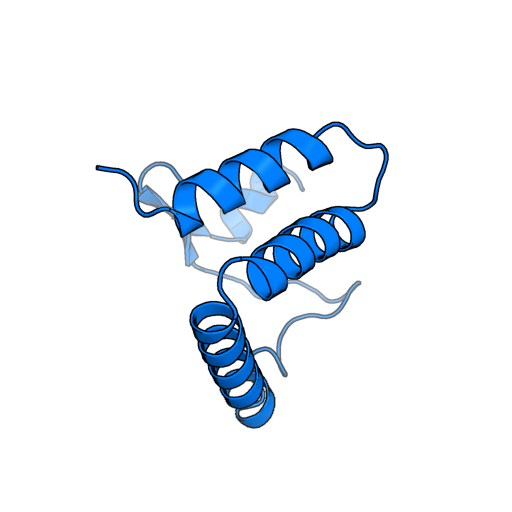Protein AF-A0A258S5K2-F1 (afdb_monomer_lite)

Foldseek 3Di:
DDDPLVVQLVVLLVVLVPDPDDPVVSVVSSLVSSCVVPVVVNVVVVVVVVVCVVVCPCVVPADVVGDHDWDWDADPVRDTDIPVNVCVVPD

Secondary structure (DSSP, 8-state):
---HHHHHHHHHHHHHHTSS--HHHHHHHHHHHHHHH-HHHHHHHHHHHHHHHHTTTTTTSPPTTSPPPP-EEE-TTS-EEEHHHHHTT--

Structure (mmCIF, N/CA/C/O backbone):
data_AF-A0A258S5K2-F1
#
_entry.id   AF-A0A258S5K2-F1
#
loop_
_atom_site.group_PDB
_atom_site.id
_atom_site.type_symbol
_atom_site.label_atom_id
_atom_site.label_alt_id
_atom_site.label_comp_id
_atom_site.label_asym_id
_atom_site.label_entity_id
_atom_site.label_seq_id
_atom_site.pdbx_PDB_ins_code
_atom_site.Cartn_x
_atom_site.Cartn_y
_atom_site.Cartn_z
_atom_site.occupancy
_atom_site.B_iso_or_equiv
_atom_site.auth_seq_id
_atom_site.auth_comp_id
_atom_site.auth_asym_id
_atom_site.auth_atom_id
_atom_site.pdbx_PDB_model_num
ATOM 1 N N . MET A 1 1 ? 23.540 11.802 -3.192 1.00 47.53 1 MET A N 1
ATOM 2 C CA . MET A 1 1 ? 23.099 11.392 -4.542 1.00 47.53 1 MET A CA 1
ATOM 3 C C . MET A 1 1 ? 21.805 10.621 -4.381 1.00 47.53 1 MET A C 1
ATOM 5 O O . MET A 1 1 ? 21.815 9.602 -3.702 1.00 47.53 1 MET A O 1
ATOM 9 N N . THR A 1 2 ? 20.695 11.141 -4.896 1.00 63.78 2 THR A N 1
ATOM 10 C CA . THR A 1 2 ? 19.385 10.483 -4.798 1.00 63.78 2 THR A CA 1
ATOM 11 C C . THR A 1 2 ? 19.369 9.273 -5.730 1.00 63.78 2 THR A C 1
ATOM 13 O O . THR A 1 2 ? 19.807 9.378 -6.875 1.00 63.78 2 THR A O 1
ATOM 16 N N . HIS A 1 3 ? 18.926 8.111 -5.243 1.00 80.31 3 HIS A N 1
ATOM 17 C CA . HIS A 1 3 ? 18.863 6.897 -6.058 1.00 80.31 3 HIS A CA 1
ATOM 18 C C . HIS A 1 3 ? 17.947 7.144 -7.279 1.00 80.31 3 HIS A C 1
ATOM 20 O O . HIS A 1 3 ? 16.854 7.678 -7.087 1.00 80.31 3 HIS A O 1
ATOM 26 N N . PRO A 1 4 ? 18.32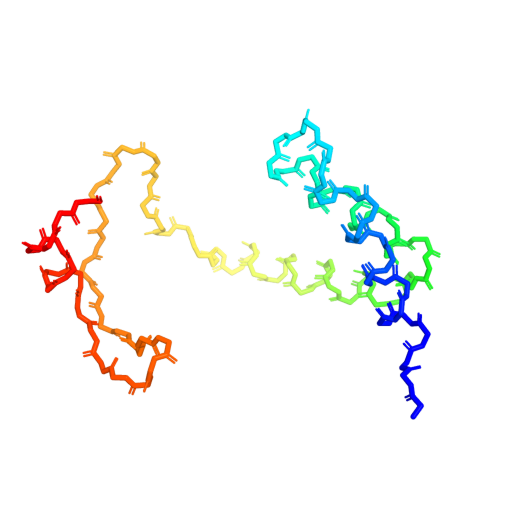3 6.755 -8.515 1.00 81.56 4 PRO A N 1
ATOM 27 C CA . PRO A 1 4 ? 17.561 7.076 -9.732 1.00 81.56 4 PRO A CA 1
ATOM 28 C C . PRO A 1 4 ? 16.077 6.681 -9.681 1.00 81.56 4 PRO A C 1
ATOM 30 O O . PRO A 1 4 ? 15.219 7.386 -10.204 1.00 81.56 4 PRO A O 1
ATOM 33 N N . LEU A 1 5 ? 15.767 5.579 -8.992 1.00 84.62 5 LEU A N 1
ATOM 34 C CA . LEU A 1 5 ? 14.390 5.136 -8.760 1.00 84.62 5 LEU A CA 1
ATOM 35 C C . LEU A 1 5 ? 13.574 6.106 -7.891 1.00 84.62 5 LEU A C 1
ATOM 37 O O . LEU A 1 5 ? 12.385 6.274 -8.126 1.00 84.62 5 LEU A O 1
ATOM 41 N N . VAL A 1 6 ? 14.201 6.735 -6.894 1.00 86.38 6 VAL A N 1
ATOM 42 C CA . VAL A 1 6 ? 13.532 7.667 -5.972 1.00 86.38 6 VAL A CA 1
ATOM 43 C C . VAL A 1 6 ? 13.139 8.942 -6.712 1.00 86.38 6 VAL A C 1
ATOM 45 O O . VAL A 1 6 ? 11.997 9.368 -6.604 1.00 86.38 6 VAL A O 1
ATOM 48 N N . ALA A 1 7 ? 14.042 9.485 -7.535 1.00 86.25 7 ALA A N 1
ATOM 49 C CA . ALA A 1 7 ? 13.733 10.636 -8.384 1.00 86.25 7 ALA A CA 1
ATOM 50 C C . ALA A 1 7 ? 12.585 10.324 -9.362 1.00 86.25 7 ALA A C 1
ATOM 52 O O . ALA A 1 7 ? 11.621 11.071 -9.461 1.00 86.25 7 ALA A O 1
ATOM 53 N N . ALA A 1 8 ? 12.635 9.158 -10.009 1.00 84.69 8 ALA A N 1
ATOM 54 C CA . ALA A 1 8 ? 11.582 8.705 -10.911 1.00 84.69 8 ALA A CA 1
ATOM 55 C C . ALA A 1 8 ? 10.203 8.540 -10.245 1.00 84.69 8 ALA A C 1
ATOM 57 O O . ALA A 1 8 ? 9.176 8.757 -10.890 1.00 84.69 8 ALA A O 1
ATOM 58 N N . LEU A 1 9 ? 10.179 8.102 -8.985 1.00 88.31 9 LEU A N 1
ATOM 59 C CA . LEU A 1 9 ? 8.953 7.931 -8.212 1.00 88.31 9 LEU A CA 1
ATOM 60 C C . LEU A 1 9 ? 8.364 9.289 -7.823 1.00 88.31 9 LEU A C 1
ATOM 62 O O . LEU A 1 9 ? 7.153 9.480 -7.910 1.00 88.31 9 LEU A O 1
ATOM 66 N N . GLU A 1 10 ? 9.225 10.234 -7.453 1.00 90.56 10 GLU A N 1
ATOM 67 C CA . GLU A 1 10 ? 8.827 11.605 -7.158 1.00 90.56 10 GLU A CA 1
ATOM 68 C C . GLU A 1 10 ? 8.243 12.300 -8.393 1.00 90.56 10 GLU A C 1
ATOM 70 O O . GLU A 1 10 ? 7.149 12.852 -8.306 1.00 90.56 10 GLU A O 1
ATOM 75 N N . ASP A 1 11 ? 8.875 12.167 -9.561 1.00 89.94 11 ASP A N 1
ATOM 76 C CA . ASP A 1 11 ? 8.350 12.709 -10.821 1.00 89.94 11 ASP A CA 1
ATOM 77 C C . ASP A 1 11 ? 6.960 12.142 -11.158 1.00 89.94 11 ASP A C 1
ATOM 79 O O . ASP A 1 11 ? 6.018 12.896 -11.422 1.00 89.94 11 ASP A O 1
ATOM 83 N N . ALA A 1 12 ? 6.800 10.813 -11.093 1.00 91.12 12 ALA A N 1
ATOM 84 C CA . ALA A 1 12 ? 5.524 10.149 -11.367 1.00 91.12 12 ALA A CA 1
ATOM 85 C C . ALA A 1 12 ? 4.425 10.576 -10.379 1.00 91.12 12 ALA A C 1
ATOM 87 O O . ALA A 1 12 ? 3.262 10.743 -10.758 1.00 91.12 12 ALA A O 1
ATOM 88 N N . PHE A 1 13 ? 4.790 10.779 -9.110 1.00 93.12 13 PHE A N 1
ATOM 89 C CA . PHE A 1 13 ? 3.879 11.295 -8.098 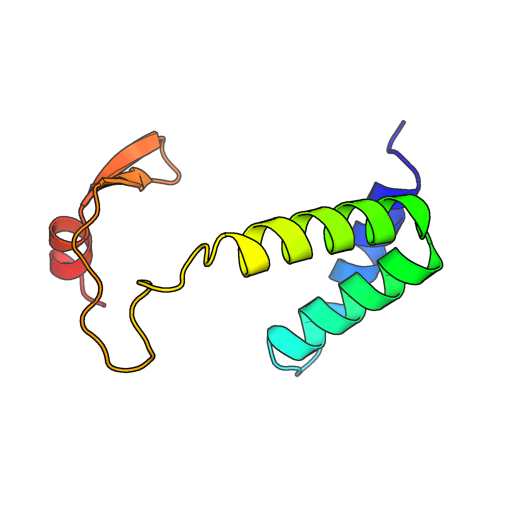1.00 93.12 13 PHE A CA 1
ATOM 90 C C . PHE A 1 13 ? 3.456 12.737 -8.397 1.00 93.12 13 PHE A C 1
ATOM 92 O O . PHE A 1 13 ? 2.257 13.023 -8.399 1.00 93.12 13 PHE A O 1
ATOM 99 N N . GLN A 1 14 ? 4.404 13.639 -8.679 1.00 93.81 14 GLN A N 1
ATOM 100 C CA . GLN A 1 14 ? 4.089 15.042 -8.976 1.00 93.81 14 GLN A CA 1
ATOM 101 C C . GLN A 1 14 ? 3.187 15.168 -10.206 1.00 93.81 14 GLN A C 1
ATOM 103 O O . GLN A 1 14 ? 2.255 15.973 -10.209 1.00 93.81 14 GLN A O 1
ATOM 108 N N . GLU A 1 15 ? 3.407 14.329 -11.219 1.00 92.69 15 GLU A N 1
ATOM 109 C CA . GLU A 1 15 ? 2.603 14.316 -12.437 1.00 92.69 15 GLU A CA 1
ATOM 110 C C . GLU A 1 15 ? 1.135 13.939 -12.179 1.00 92.69 15 GLU A C 1
ATOM 112 O O . GLU A 1 15 ? 0.214 14.524 -12.759 1.00 92.69 15 GLU A O 1
ATOM 117 N N . VAL A 1 16 ? 0.895 12.954 -11.310 1.00 95.06 16 VAL A N 1
ATOM 118 C CA . VAL A 1 16 ? -0.450 12.414 -11.087 1.00 95.06 16 VAL A CA 1
ATOM 119 C C . VAL A 1 16 ? -1.200 13.110 -9.946 1.00 95.06 16 VAL A C 1
ATOM 121 O O . VAL A 1 16 ? -2.427 13.020 -9.872 1.00 95.06 16 VAL A O 1
ATOM 124 N N . ARG A 1 17 ? -0.486 13.824 -9.064 1.00 91.56 17 ARG A N 1
ATOM 125 C CA . ARG A 1 17 ? -1.016 14.409 -7.821 1.00 91.56 17 ARG A CA 1
ATOM 126 C C . ARG A 1 17 ? -2.281 15.239 -8.032 1.00 91.56 17 ARG A C 1
ATOM 128 O O . ARG A 1 17 ? -3.236 15.068 -7.275 1.00 91.56 17 ARG A O 1
ATOM 135 N N . ASN A 1 18 ? -2.275 16.104 -9.047 1.00 91.06 18 ASN A N 1
ATOM 136 C CA . ASN A 1 18 ? -3.346 17.068 -9.327 1.00 91.06 18 ASN A CA 1
ATOM 137 C C . ASN A 1 18 ? -4.335 16.589 -10.404 1.00 91.06 18 ASN A C 1
ATOM 139 O O . ASN A 1 18 ? -5.187 17.360 -10.843 1.00 91.06 18 ASN A O 1
ATOM 143 N N . ARG A 1 19 ? -4.225 15.335 -10.864 1.00 92.38 19 ARG A N 1
ATOM 144 C CA . ARG A 1 19 ? -5.180 14.770 -11.823 1.00 92.38 19 ARG A CA 1
ATOM 145 C C . ARG A 1 19 ? -6.492 14.445 -11.116 1.00 92.38 19 ARG A C 1
ATOM 147 O O . ARG A 1 19 ? -6.484 13.939 -9.994 1.00 92.38 19 ARG A O 1
ATOM 154 N N . ASN A 1 20 ? -7.610 14.692 -11.796 1.00 93.88 20 ASN A N 1
ATOM 155 C CA . ASN A 1 20 ? -8.946 14.345 -11.311 1.00 93.88 20 ASN A CA 1
ATOM 156 C C . ASN A 1 20 ? -9.201 12.834 -11.456 1.00 93.88 20 ASN A C 1
ATOM 158 O O . ASN A 1 20 ? -9.957 12.398 -12.319 1.00 93.88 20 ASN A O 1
ATOM 162 N N . LEU A 1 21 ? -8.486 12.049 -10.654 1.00 93.62 21 LEU A N 1
ATOM 163 C CA . LEU A 1 21 ? -8.503 10.592 -10.622 1.00 93.62 21 LEU A CA 1
ATOM 164 C C . LEU A 1 21 ? -8.747 10.123 -9.187 1.00 93.62 21 LEU A C 1
ATOM 166 O O . LEU A 1 21 ? -8.343 10.778 -8.217 1.00 93.62 21 LEU A O 1
ATOM 170 N N . THR A 1 22 ? -9.343 8.946 -9.041 1.00 94.94 22 THR A N 1
ATOM 171 C CA . THR A 1 22 ? -9.441 8.278 -7.741 1.00 94.94 22 THR A CA 1
ATOM 172 C C . THR A 1 22 ? -8.045 8.008 -7.168 1.00 94.94 22 THR A C 1
ATOM 174 O O . THR A 1 22 ? -7.039 7.974 -7.882 1.00 94.94 22 THR A O 1
ATOM 177 N N . LEU A 1 23 ? -7.939 7.815 -5.849 1.00 90.12 23 LEU A N 1
ATOM 178 C CA . LEU A 1 23 ? -6.655 7.458 -5.234 1.00 90.12 23 LEU A CA 1
ATOM 179 C C . LEU A 1 23 ? -6.074 6.171 -5.843 1.00 90.12 23 LEU A C 1
ATOM 181 O O . LEU A 1 23 ? -4.883 6.129 -6.134 1.00 90.12 23 LEU A O 1
ATOM 185 N N . GLY A 1 24 ? -6.916 5.163 -6.094 1.00 92.31 24 GLY A N 1
ATOM 186 C CA . GLY A 1 24 ? -6.494 3.897 -6.697 1.00 92.31 24 GLY A CA 1
ATOM 187 C C . GLY A 1 24 ? -5.873 4.076 -8.083 1.00 92.31 24 GLY A C 1
ATOM 188 O O . GLY A 1 24 ? -4.797 3.546 -8.347 1.00 92.31 24 GLY A O 1
ATOM 189 N N . GLU A 1 25 ? -6.489 4.884 -8.947 1.00 95.88 25 GLU A N 1
ATOM 190 C CA . GLU A 1 25 ? -5.949 5.189 -10.279 1.00 95.88 25 GLU A CA 1
ATOM 191 C C . GLU A 1 25 ? -4.618 5.946 -10.204 1.00 95.88 25 GLU A C 1
ATOM 193 O O . GLU A 1 25 ? -3.687 5.641 -10.953 1.00 95.88 25 GLU A O 1
ATOM 198 N N . ARG A 1 26 ? -4.490 6.895 -9.266 1.00 95.25 26 ARG A N 1
ATOM 199 C CA . ARG A 1 26 ? -3.236 7.632 -9.051 1.00 95.25 26 ARG A CA 1
ATOM 200 C C . ARG A 1 26 ? -2.111 6.718 -8.569 1.00 95.25 26 ARG A C 1
ATOM 202 O O . ARG A 1 26 ? -0.998 6.794 -9.083 1.00 95.25 26 ARG A O 1
ATOM 209 N N . LEU A 1 27 ? -2.398 5.829 -7.619 1.00 93.81 27 LEU A N 1
ATOM 210 C CA . LEU A 1 27 ? -1.431 4.846 -7.126 1.00 93.81 27 LEU A CA 1
ATOM 211 C C . LEU A 1 27 ? -1.029 3.854 -8.220 1.00 93.81 27 LEU A C 1
ATOM 213 O O . LEU A 1 27 ? 0.155 3.549 -8.361 1.00 93.81 27 LEU A O 1
ATOM 217 N N . LYS A 1 28 ? -1.992 3.398 -9.032 1.00 94.19 28 LYS A N 1
ATOM 218 C CA . LYS A 1 28 ? -1.721 2.530 -10.181 1.00 94.19 28 LYS A CA 1
ATOM 219 C C . LYS A 1 28 ? -0.767 3.195 -11.172 1.00 94.19 28 LYS A C 1
ATOM 221 O O . LYS A 1 28 ? 0.191 2.552 -11.587 1.00 94.19 28 LYS A O 1
ATOM 226 N N . TYR A 1 29 ? -0.983 4.472 -11.493 1.00 94.81 29 TYR A N 1
ATOM 227 C CA . TYR A 1 29 ? -0.093 5.232 -12.373 1.00 94.81 29 TYR A CA 1
ATOM 228 C C . TYR A 1 29 ? 1.359 5.216 -11.874 1.00 94.81 29 TYR A C 1
ATOM 230 O O . TYR A 1 29 ? 2.266 4.830 -12.608 1.00 94.81 29 TYR A O 1
ATOM 238 N N . VAL A 1 30 ? 1.575 5.559 -10.599 1.00 92.94 30 VAL A N 1
ATOM 239 C CA . VAL A 1 30 ? 2.917 5.567 -9.995 1.00 92.94 30 VAL A CA 1
ATOM 240 C C . VAL A 1 30 ? 3.535 4.166 -10.001 1.00 92.94 30 VAL A C 1
ATOM 242 O O . VAL A 1 30 ? 4.699 4.010 -10.373 1.00 92.94 30 VAL A O 1
ATOM 245 N N . ALA A 1 31 ? 2.766 3.136 -9.638 1.00 91.75 31 ALA A N 1
ATOM 246 C CA . ALA A 1 31 ? 3.238 1.753 -9.644 1.00 91.75 31 ALA A CA 1
ATOM 247 C C . ALA A 1 31 ? 3.654 1.288 -11.050 1.00 91.75 31 ALA A C 1
ATOM 249 O O . ALA A 1 31 ? 4.690 0.641 -11.206 1.00 91.75 31 ALA A O 1
ATOM 250 N N . ASP A 1 32 ? 2.891 1.654 -12.081 1.00 93.81 32 ASP A N 1
ATOM 251 C CA . ASP A 1 32 ? 3.196 1.313 -13.470 1.00 93.81 32 ASP A CA 1
ATOM 252 C C . ASP A 1 32 ? 4.474 2.033 -13.954 1.00 93.81 32 ASP A C 1
ATOM 254 O O . ASP A 1 32 ? 5.329 1.410 -14.589 1.00 93.81 32 ASP A O 1
ATOM 258 N N . CYS A 1 33 ? 4.696 3.294 -13.560 1.00 92.62 33 CYS A N 1
ATOM 259 C CA . CYS A 1 33 ? 5.966 3.989 -13.805 1.00 92.62 33 CYS A CA 1
ATOM 260 C C . CYS A 1 33 ? 7.161 3.290 -13.132 1.00 92.62 33 CYS A C 1
ATOM 262 O O . CYS A 1 33 ? 8.224 3.140 -13.743 1.00 92.62 33 CYS A O 1
ATOM 264 N N . VAL A 1 34 ? 6.995 2.844 -11.883 1.00 90.19 34 VAL A N 1
ATOM 265 C CA . VAL A 1 34 ? 8.032 2.128 -11.123 1.00 90.19 34 VAL A CA 1
ATOM 266 C C . VAL A 1 34 ? 8.341 0.767 -11.746 1.00 90.19 34 VAL A C 1
ATOM 268 O O . VAL A 1 34 ? 9.513 0.409 -11.844 1.00 90.19 34 VAL A O 1
ATOM 271 N N . ARG A 1 35 ? 7.336 0.035 -12.244 1.00 91.62 35 ARG A N 1
ATOM 272 C CA . ARG A 1 35 ? 7.538 -1.239 -12.959 1.00 91.62 35 ARG A CA 1
ATOM 273 C C . ARG A 1 35 ? 8.431 -1.085 -14.186 1.00 91.62 35 ARG A C 1
ATOM 275 O O . ARG A 1 35 ? 9.291 -1.931 -14.417 1.00 91.62 35 ARG A O 1
ATOM 282 N N . ILE A 1 36 ? 8.267 0.006 -14.935 1.00 91.38 36 ILE A N 1
ATOM 283 C CA . ILE A 1 36 ? 9.084 0.297 -16.121 1.00 91.38 36 ILE A CA 1
ATOM 284 C C . ILE A 1 36 ? 10.517 0.675 -15.722 1.00 91.38 36 ILE A C 1
ATOM 286 O O . ILE A 1 36 ? 11.478 0.205 -16.328 1.00 91.38 36 ILE A O 1
ATOM 290 N N . LYS A 1 37 ? 10.675 1.538 -14.713 1.00 89.81 37 LYS A N 1
ATOM 291 C CA . LYS A 1 37 ? 11.973 2.146 -14.366 1.00 89.81 37 LYS A CA 1
ATOM 292 C C . LYS A 1 37 ? 12.807 1.323 -13.377 1.00 89.81 37 LYS A C 1
ATOM 294 O O . LYS A 1 37 ? 14.015 1.523 -13.288 1.00 89.81 37 LYS A O 1
ATOM 299 N N . GLY A 1 38 ? 12.183 0.416 -12.632 1.00 89.69 38 GLY A N 1
ATOM 300 C CA . GLY A 1 38 ? 12.811 -0.405 -11.600 1.00 89.69 38 GLY A CA 1
ATOM 301 C C . GLY A 1 38 ? 12.195 -1.801 -11.516 1.00 89.69 38 GLY A C 1
ATOM 302 O O . GLY A 1 38 ? 11.659 -2.151 -10.464 1.00 89.69 38 GLY A O 1
ATOM 303 N N . PRO A 1 39 ? 12.288 -2.626 -12.576 1.00 90.50 39 PRO A N 1
ATOM 304 C CA . PRO A 1 39 ? 11.610 -3.923 -12.637 1.00 90.50 39 PRO A CA 1
ATOM 305 C C . PRO A 1 39 ? 12.028 -4.878 -11.510 1.00 90.50 39 PRO A C 1
ATOM 307 O O . PRO A 1 39 ? 11.188 -5.589 -10.970 1.00 90.50 39 PRO A O 1
ATOM 310 N N . GLY A 1 40 ? 13.299 -4.858 -11.089 1.00 92.12 40 GLY A N 1
ATOM 311 C CA . GLY A 1 40 ? 13.768 -5.674 -9.962 1.00 92.12 40 GLY A CA 1
ATOM 312 C C . GLY A 1 40 ? 13.170 -5.252 -8.615 1.00 92.12 40 GLY A C 1
ATOM 313 O O . GLY A 1 40 ? 12.823 -6.102 -7.800 1.00 92.12 40 GLY A O 1
ATOM 314 N N . PHE A 1 41 ? 12.993 -3.945 -8.397 1.00 90.25 41 PHE A N 1
ATOM 315 C CA . PHE A 1 41 ? 12.325 -3.434 -7.199 1.00 90.25 41 PHE A CA 1
ATOM 316 C C . PHE A 1 41 ? 10.836 -3.786 -7.216 1.00 90.25 41 PHE A C 1
ATOM 318 O O . P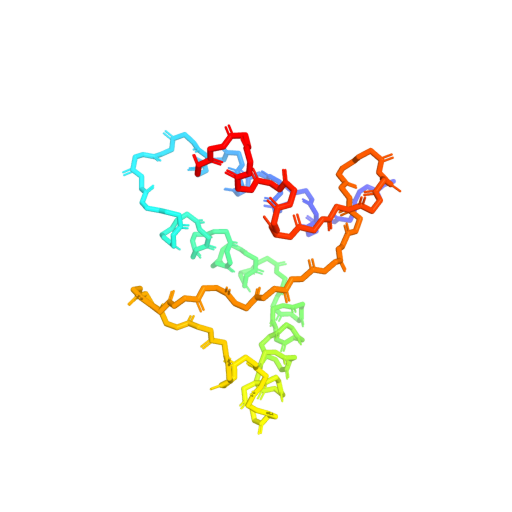HE A 1 41 ? 10.320 -4.289 -6.223 1.00 90.25 41 PHE A O 1
ATOM 325 N N . ALA A 1 42 ? 10.168 -3.589 -8.355 1.00 91.88 42 ALA A N 1
ATOM 326 C CA . ALA A 1 42 ? 8.767 -3.955 -8.514 1.00 91.88 42 ALA A CA 1
ATOM 327 C C . ALA A 1 42 ? 8.537 -5.453 -8.259 1.00 91.88 42 ALA A C 1
ATOM 329 O O . ALA A 1 42 ? 7.670 -5.800 -7.468 1.00 91.88 42 ALA A O 1
ATOM 330 N N . ALA A 1 43 ? 9.381 -6.329 -8.817 1.00 95.06 43 ALA A N 1
ATOM 331 C CA . ALA A 1 43 ? 9.303 -7.769 -8.572 1.00 95.06 43 ALA A CA 1
ATOM 332 C C . ALA A 1 43 ? 9.498 -8.134 -7.089 1.00 95.06 43 ALA A C 1
ATOM 334 O O . ALA A 1 43 ? 8.817 -9.020 -6.575 1.00 95.06 43 ALA A O 1
ATOM 335 N N . ALA A 1 44 ? 10.402 -7.448 -6.379 1.00 95.38 44 ALA A N 1
ATOM 336 C CA . ALA A 1 44 ? 10.597 -7.659 -4.945 1.00 95.38 44 ALA A CA 1
ATOM 337 C C . ALA A 1 44 ? 9.376 -7.217 -4.117 1.00 95.38 44 ALA A C 1
ATOM 339 O O . ALA A 1 44 ? 9.004 -7.901 -3.161 1.00 95.38 44 ALA A O 1
ATOM 340 N N . VAL A 1 45 ? 8.738 -6.103 -4.494 1.00 93.88 45 VAL A N 1
ATOM 341 C CA . VAL A 1 45 ? 7.486 -5.635 -3.881 1.00 93.88 45 VAL A CA 1
ATOM 342 C C . VAL A 1 45 ? 6.350 -6.617 -4.160 1.00 93.88 45 VAL A C 1
ATOM 344 O O . VAL A 1 45 ? 5.688 -7.036 -3.216 1.00 93.88 45 VAL A O 1
ATOM 347 N N . ASP A 1 46 ? 6.169 -7.050 -5.409 1.00 94.94 46 ASP A N 1
ATOM 348 C CA . ASP A 1 46 ? 5.135 -8.022 -5.782 1.00 94.94 46 ASP A CA 1
ATOM 349 C C . ASP A 1 46 ? 5.326 -9.340 -5.001 1.00 94.94 46 ASP A C 1
ATOM 351 O O . ASP A 1 46 ? 4.382 -9.877 -4.424 1.00 94.94 46 ASP A O 1
ATOM 355 N N . ALA A 1 47 ? 6.566 -9.826 -4.867 1.00 96.94 47 ALA A N 1
ATOM 356 C CA . ALA A 1 47 ? 6.871 -11.008 -4.059 1.00 96.94 47 ALA A CA 1
ATOM 357 C C . ALA A 1 47 ? 6.577 -10.808 -2.559 1.00 96.94 47 ALA A C 1
ATOM 359 O O . ALA A 1 47 ? 6.230 -11.761 -1.858 1.00 96.94 47 ALA A O 1
ATOM 360 N N . PHE A 1 48 ? 6.731 -9.592 -2.032 1.00 96.00 48 PHE A N 1
ATOM 361 C CA . PHE A 1 48 ? 6.356 -9.274 -0.655 1.00 96.00 48 PHE A CA 1
ATOM 362 C C . PHE A 1 48 ? 4.838 -9.244 -0.466 1.00 96.00 48 PHE A C 1
ATOM 364 O O . PHE A 1 48 ? 4.348 -9.867 0.474 1.00 96.00 48 PHE A O 1
ATOM 371 N N . VAL A 1 49 ? 4.105 -8.598 -1.375 1.00 94.38 49 VAL A N 1
ATOM 372 C CA . VAL A 1 49 ? 2.635 -8.549 -1.357 1.00 94.38 49 VAL A CA 1
ATOM 373 C C . VAL A 1 49 ? 2.051 -9.958 -1.437 1.00 94.38 49 VAL A C 1
ATOM 375 O O . VAL A 1 49 ? 1.269 -10.332 -0.569 1.00 94.38 49 VAL A O 1
ATOM 378 N N . ASN A 1 50 ? 2.532 -10.791 -2.363 1.00 96.62 50 ASN A N 1
ATOM 379 C CA . ASN A 1 50 ? 2.087 -12.183 -2.487 1.00 96.62 50 ASN A CA 1
ATOM 380 C C . ASN A 1 50 ? 2.282 -12.984 -1.187 1.00 96.62 50 ASN A C 1
ATOM 382 O O . ASN A 1 50 ? 1.458 -13.828 -0.841 1.00 96.62 50 ASN A O 1
ATOM 386 N N . ARG A 1 51 ? 3.364 -12.728 -0.434 1.00 96.62 51 ARG A N 1
ATOM 387 C CA . ARG A 1 51 ? 3.576 -13.369 0.877 1.00 96.62 51 ARG A CA 1
ATOM 388 C C . ARG A 1 51 ? 2.582 -12.885 1.930 1.00 96.62 51 ARG A C 1
ATOM 390 O O . ARG A 1 51 ? 2.150 -13.694 2.744 1.00 96.62 51 ARG A O 1
ATOM 397 N N . LEU A 1 52 ? 2.239 -11.597 1.934 1.00 94.88 52 LEU A N 1
ATOM 398 C CA . LEU A 1 52 ? 1.230 -11.043 2.841 1.00 94.88 52 LEU A CA 1
ATOM 399 C C . LEU A 1 52 ? -0.159 -11.614 2.541 1.00 94.88 52 LEU A C 1
ATOM 401 O O . LEU A 1 52 ? -0.852 -12.036 3.464 1.00 94.88 52 LEU A O 1
ATOM 405 N N . GLU A 1 53 ? -0.530 -11.697 1.265 1.00 93.56 53 GLU A N 1
ATOM 406 C CA . GLU A 1 53 ? -1.792 -12.300 0.826 1.00 93.56 53 GLU A CA 1
ATOM 407 C C . GLU A 1 53 ? -1.873 -13.780 1.214 1.00 93.56 53 GLU A C 1
ATOM 409 O O . GLU A 1 53 ? -2.866 -14.214 1.798 1.00 93.56 53 GLU A O 1
ATOM 414 N N . ALA A 1 54 ? -0.802 -14.545 0.974 1.00 95.12 54 ALA A N 1
ATOM 415 C CA . ALA A 1 54 ? -0.724 -15.949 1.376 1.00 95.12 54 ALA A CA 1
ATOM 416 C C . ALA A 1 54 ? -0.819 -16.136 2.900 1.00 95.12 54 ALA A C 1
ATOM 418 O O . ALA A 1 54 ? -1.364 -17.133 3.368 1.00 95.12 54 ALA A O 1
ATOM 419 N N . ALA A 1 55 ? -0.319 -15.172 3.677 1.00 94.19 55 ALA A N 1
ATOM 420 C CA . ALA A 1 55 ? -0.453 -15.146 5.131 1.00 94.19 55 ALA A CA 1
ATOM 421 C C . ALA A 1 55 ? -1.826 -14.635 5.612 1.00 94.19 55 ALA A C 1
ATOM 423 O O . ALA A 1 55 ? -2.030 -14.517 6.818 1.00 94.19 55 ALA A O 1
ATOM 424 N N . GLN A 1 56 ? -2.745 -14.302 4.696 1.00 91.25 56 GLN A N 1
ATOM 425 C CA . GLN A 1 56 ? -4.023 -13.644 4.983 1.00 91.25 56 GLN A CA 1
ATOM 426 C C . GLN A 1 56 ? -3.858 -12.389 5.852 1.00 91.25 56 GLN A C 1
ATOM 428 O O . GLN A 1 56 ? -4.690 -12.088 6.712 1.00 91.25 56 GLN A O 1
ATOM 433 N N . ALA A 1 57 ? -2.771 -11.643 5.640 1.00 88.25 57 ALA A N 1
ATOM 434 C CA . ALA A 1 57 ? -2.539 -10.390 6.336 1.00 88.25 57 ALA A CA 1
ATOM 435 C C . ALA A 1 57 ? -3.682 -9.415 6.010 1.00 88.25 57 ALA A C 1
ATOM 437 O O . ALA A 1 57 ? -3.932 -9.104 4.849 1.00 88.25 57 ALA A O 1
ATOM 438 N N . GLY A 1 58 ? -4.397 -8.960 7.040 1.00 85.00 58 GLY A N 1
ATOM 439 C CA . GLY A 1 58 ? -5.595 -8.132 6.871 1.00 85.00 58 GLY A CA 1
ATOM 440 C C . GLY A 1 58 ? -6.881 -8.913 6.575 1.00 85.00 58 GLY A C 1
ATOM 441 O O . GLY A 1 58 ? -7.918 -8.292 6.394 1.00 85.00 58 GLY A O 1
ATOM 442 N N . GLY A 1 59 ? -6.868 -10.251 6.588 1.00 89.12 59 GLY A N 1
ATOM 443 C CA . GLY A 1 59 ? -8.077 -11.070 6.413 1.00 89.12 59 GLY A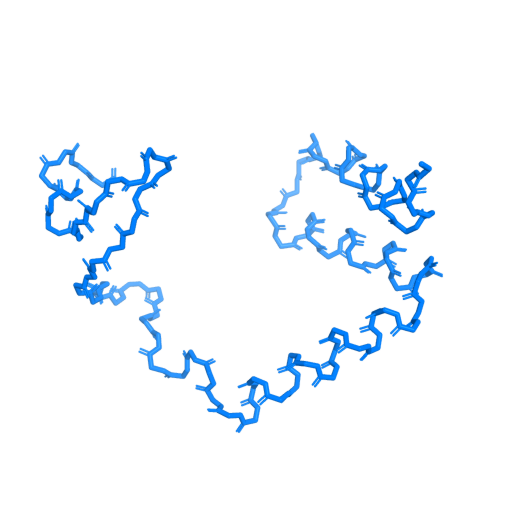 CA 1
ATOM 444 C C . GLY A 1 59 ? -9.127 -10.887 7.517 1.00 89.12 59 GLY A C 1
ATOM 445 O O . GLY A 1 59 ? -10.291 -11.213 7.319 1.00 89.12 59 GLY A O 1
ATOM 446 N N . THR A 1 60 ? -8.728 -10.336 8.666 1.00 86.44 60 THR A N 1
ATOM 447 C CA . THR A 1 60 ? -9.616 -9.937 9.770 1.00 86.44 60 THR A CA 1
ATOM 448 C C . THR A 1 60 ? -9.794 -8.419 9.860 1.00 86.44 60 THR A C 1
ATOM 450 O O . THR A 1 60 ? -10.218 -7.916 10.900 1.00 86.44 60 THR A O 1
ATOM 453 N N . ALA A 1 61 ? -9.384 -7.668 8.832 1.00 88.50 61 ALA A N 1
ATOM 454 C CA . ALA A 1 61 ? -9.599 -6.229 8.793 1.00 88.50 61 ALA A CA 1
ATOM 455 C C . ALA A 1 61 ? -11.100 -5.926 8.639 1.00 88.50 61 ALA A C 1
ATOM 457 O O . ALA A 1 61 ? -11.802 -6.680 7.962 1.00 88.50 61 ALA A O 1
ATOM 458 N N . PRO A 1 62 ? -11.595 -4.836 9.247 1.00 90.75 62 PRO A N 1
ATOM 459 C CA . PRO A 1 62 ? -12.980 -4.417 9.069 1.00 90.75 62 PRO A CA 1
ATOM 460 C C . PRO A 1 62 ? -13.257 -4.075 7.599 1.00 90.75 62 PRO A C 1
ATOM 462 O O . PRO A 1 62 ? -12.449 -3.414 6.938 1.00 90.75 62 PRO A O 1
ATOM 465 N N . MET A 1 63 ? -14.409 -4.513 7.094 1.00 91.25 63 MET A N 1
ATOM 466 C CA . MET A 1 63 ? -14.903 -4.156 5.767 1.00 91.25 63 MET A CA 1
ATOM 467 C C . MET A 1 63 ? -15.595 -2.788 5.788 1.00 91.25 63 MET A C 1
ATOM 469 O O . MET A 1 63 ? -15.852 -2.194 6.835 1.00 91.25 63 MET A O 1
ATOM 473 N N . VAL A 1 64 ? -15.926 -2.261 4.607 1.00 87.25 64 VAL A N 1
ATOM 474 C CA . VAL A 1 64 ? -16.703 -1.018 4.505 1.00 87.25 64 VAL A CA 1
ATOM 475 C C . VAL A 1 64 ? -18.062 -1.202 5.182 1.00 87.25 64 VAL A C 1
ATOM 477 O O . VAL A 1 64 ? -18.849 -2.051 4.773 1.00 87.25 64 VAL A O 1
ATOM 480 N N . GLY A 1 65 ? -18.336 -0.368 6.186 1.00 88.94 65 GLY A N 1
ATOM 481 C CA . GLY A 1 65 ? -19.554 -0.428 6.997 1.00 88.94 65 GLY A CA 1
ATOM 482 C C . GLY A 1 65 ? -19.398 -1.211 8.303 1.00 88.94 65 GLY A C 1
ATOM 483 O O . GLY A 1 65 ? -20.246 -1.058 9.181 1.00 88.94 65 GLY A O 1
ATOM 484 N N . ASP A 1 66 ? -18.317 -1.978 8.466 1.00 92.19 66 ASP A N 1
ATOM 485 C CA . ASP A 1 66 ? -18.007 -2.629 9.736 1.00 92.19 66 ASP A CA 1
ATOM 486 C C . ASP A 1 66 ? -17.498 -1.613 10.763 1.00 92.19 66 ASP A C 1
ATOM 488 O O . ASP A 1 66 ? -16.920 -0.572 10.436 1.00 92.19 66 ASP A O 1
ATOM 492 N N . VAL A 1 67 ? -17.688 -1.944 12.040 1.00 88.81 67 VAL A N 1
ATOM 493 C CA . VAL A 1 67 ? -17.134 -1.159 13.143 1.00 88.81 67 VAL A CA 1
ATOM 494 C C . VAL A 1 67 ? -15.617 -1.325 13.162 1.00 88.81 67 VAL A C 1
ATOM 496 O O . VAL A 1 67 ? -15.103 -2.444 13.210 1.00 88.81 67 VAL A O 1
ATOM 499 N N . MET A 1 68 ? -14.898 -0.202 13.166 1.00 88.56 68 MET A N 1
ATOM 500 C CA . MET A 1 68 ? -13.447 -0.198 13.333 1.00 88.56 68 MET A CA 1
ATOM 501 C C . MET A 1 68 ? -13.079 -0.734 14.731 1.00 88.56 68 MET A C 1
ATOM 503 O O . MET A 1 68 ? -13.592 -0.208 15.722 1.00 88.56 68 MET A O 1
ATOM 507 N N . PRO A 1 69 ? -12.196 -1.746 14.847 1.00 89.69 69 PRO A N 1
ATOM 508 C CA . PRO A 1 69 ? -11.696 -2.205 16.137 1.00 89.69 69 PRO A CA 1
ATOM 509 C C . PRO A 1 69 ? -10.946 -1.097 16.874 1.00 89.69 69 PRO A C 1
ATOM 511 O O . PRO A 1 69 ? -10.283 -0.263 16.251 1.00 89.69 69 PRO A O 1
ATOM 514 N N . ASP A 1 70 ? -11.008 -1.123 18.204 1.00 92.06 70 ASP A N 1
ATOM 515 C CA . ASP A 1 70 ? -10.229 -0.197 19.021 1.00 92.06 70 ASP A CA 1
ATOM 516 C C . ASP A 1 70 ? -8.723 -0.392 18.776 1.00 92.06 70 ASP A C 1
ATOM 518 O O . ASP A 1 70 ? -8.243 -1.505 18.537 1.00 92.06 70 ASP A O 1
ATOM 522 N N . PHE A 1 71 ? -7.972 0.704 18.818 1.00 91.94 71 PHE A N 1
ATOM 523 C CA . PHE A 1 71 ? -6.529 0.699 18.604 1.00 91.94 71 PHE A CA 1
ATOM 524 C C . PHE A 1 71 ? -5.841 1.684 19.537 1.00 91.94 71 PHE A C 1
ATOM 526 O O . PHE A 1 71 ? -6.441 2.652 19.989 1.00 91.94 71 PHE A O 1
ATOM 533 N N . CYS A 1 72 ? -4.547 1.465 19.767 1.00 95.50 72 CYS A N 1
ATOM 534 C CA . CYS A 1 72 ? -3.657 2.414 20.423 1.00 95.50 72 CYS A CA 1
ATOM 535 C C . CYS A 1 72 ? -2.386 2.531 19.584 1.00 95.50 72 CYS A C 1
ATOM 537 O O . CYS A 1 72 ? -1.658 1.550 19.424 1.00 95.50 72 CYS A O 1
ATOM 539 N N . MET A 1 73 ? -2.145 3.705 19.001 1.00 94.06 73 MET A N 1
ATOM 540 C CA . MET A 1 73 ? -1.009 3.934 18.107 1.00 94.06 73 MET A CA 1
ATOM 541 C C . MET A 1 73 ? -0.399 5.324 18.324 1.00 94.06 73 MET A C 1
ATOM 543 O O . MET A 1 73 ? -1.081 6.224 18.816 1.00 94.06 73 MET A O 1
ATOM 547 N N . PRO A 1 74 ? 0.881 5.533 17.966 1.00 95.00 74 PRO A N 1
ATOM 548 C CA . PRO A 1 74 ? 1.479 6.862 17.970 1.00 95.00 74 PRO A CA 1
ATOM 549 C C . PRO A 1 74 ? 0.806 7.786 16.946 1.00 95.00 74 PRO A C 1
ATOM 551 O O . PRO A 1 74 ? 0.553 7.396 15.807 1.00 95.00 74 PRO A O 1
ATOM 554 N N . SER A 1 75 ? 0.570 9.033 17.338 1.00 90.25 75 SER A N 1
ATOM 555 C CA . SER A 1 75 ? 0.181 10.129 16.459 1.00 90.25 75 SER A CA 1
ATOM 556 C C . SER A 1 75 ? 1.386 10.655 15.671 1.00 90.25 75 SER A C 1
ATOM 558 O O . SER A 1 75 ? 2.534 10.280 15.920 1.00 90.25 75 SER A O 1
ATOM 560 N N . HIS A 1 76 ? 1.141 11.594 14.754 1.00 87.50 76 HIS A N 1
ATOM 561 C CA . HIS A 1 76 ? 2.199 12.288 14.010 1.00 87.50 76 HIS A CA 1
ATOM 562 C C . HIS A 1 76 ? 3.155 13.101 14.907 1.00 87.50 76 HIS A C 1
ATOM 564 O O . HIS A 1 76 ? 4.274 13.396 14.499 1.00 87.50 76 HIS A O 1
ATOM 570 N N . GLU A 1 77 ? 2.743 13.427 16.136 1.00 93.38 77 GLU A N 1
ATOM 571 C CA . GLU A 1 77 ? 3.580 14.079 17.153 1.00 93.38 77 GLU A CA 1
ATOM 572 C C . GLU A 1 77 ? 4.318 13.071 18.057 1.00 93.38 77 GLU A C 1
ATOM 574 O O . GLU A 1 77 ? 4.997 13.465 19.003 1.00 93.38 77 GLU A O 1
ATOM 579 N N . GLY A 1 78 ? 4.155 11.764 17.819 1.00 93.00 78 GLY A N 1
ATOM 580 C CA . GLY A 1 78 ? 4.731 10.702 18.648 1.00 93.00 78 GLY A CA 1
ATOM 581 C C . GLY A 1 78 ? 3.988 10.442 19.963 1.00 93.00 78 GLY A C 1
ATOM 582 O O . GLY A 1 78 ? 4.506 9.737 20.826 1.00 93.00 78 GLY A O 1
ATOM 583 N N . ARG A 1 79 ? 2.778 10.988 20.139 1.00 93.25 79 ARG A N 1
ATOM 584 C CA . ARG A 1 79 ? 1.940 10.747 21.327 1.00 93.25 79 ARG A CA 1
ATOM 585 C C . ARG A 1 79 ? 1.023 9.552 21.098 1.00 93.25 79 ARG A C 1
ATOM 587 O O . ARG A 1 79 ? 0.451 9.441 20.023 1.00 93.25 79 ARG A O 1
ATOM 594 N N . LEU A 1 80 ? 0.834 8.687 22.091 1.00 95.25 80 LEU A N 1
ATOM 595 C CA . LEU A 1 80 ? -0.136 7.594 21.969 1.00 95.25 80 LEU A CA 1
ATOM 596 C C . LEU A 1 80 ? -1.566 8.144 21.953 1.00 95.25 80 LEU A C 1
ATOM 598 O O . LEU A 1 80 ? -1.933 8.935 22.821 1.00 95.25 80 LEU A O 1
ATOM 602 N N . VAL A 1 81 ? -2.353 7.706 20.975 1.00 94.44 81 VAL A N 1
ATOM 603 C CA . VAL A 1 81 ? -3.779 8.020 20.831 1.00 94.44 81 VAL A CA 1
ATOM 604 C C . VAL A 1 81 ? -4.576 6.734 20.655 1.00 94.44 81 VAL A C 1
ATOM 606 O O . VAL A 1 81 ? -4.070 5.757 20.093 1.00 94.44 81 VAL A O 1
ATOM 609 N N . THR A 1 82 ? -5.820 6.739 21.135 1.00 94.62 82 THR A N 1
ATOM 610 C CA . THR A 1 82 ? -6.762 5.626 20.968 1.00 94.62 82 THR A CA 1
ATOM 611 C C . THR A 1 82 ? -7.886 5.982 20.006 1.00 94.62 82 THR A C 1
ATOM 613 O O . THR A 1 82 ? -8.193 7.167 19.842 1.00 94.62 82 THR A O 1
ATOM 616 N N . LEU A 1 83 ? -8.545 4.981 19.409 1.00 92.12 83 LEU A N 1
ATOM 617 C CA . LEU A 1 83 ? -9.731 5.225 18.578 1.00 92.12 83 LEU A CA 1
ATOM 618 C C . LEU A 1 83 ? -10.791 6.009 19.361 1.00 92.12 83 LEU A C 1
ATOM 620 O O . LEU A 1 83 ? -11.331 6.985 18.852 1.00 92.12 83 LEU A O 1
ATOM 624 N N . GLN A 1 84 ? -11.031 5.640 20.621 1.00 91.69 84 GLN A N 1
ATOM 625 C CA . GLN A 1 84 ? -11.990 6.339 21.475 1.00 91.69 84 GLN A CA 1
ATOM 626 C C . GLN A 1 84 ? -11.654 7.829 21.638 1.00 91.69 84 GLN A C 1
ATOM 628 O O . GLN A 1 84 ? -12.526 8.669 21.435 1.00 91.69 84 GLN A O 1
ATOM 633 N N . SER A 1 85 ? -10.388 8.164 21.912 1.00 91.69 85 SER A N 1
ATOM 634 C CA . SER A 1 85 ? -9.958 9.563 22.058 1.00 91.69 85 SER A CA 1
ATOM 635 C C . SER A 1 85 ? -10.077 10.378 20.765 1.00 91.69 85 SER A C 1
ATOM 637 O O . SER A 1 85 ? -10.267 11.591 20.812 1.00 91.69 85 SER A O 1
ATOM 639 N N . LEU A 1 86 ? -9.974 9.722 19.603 1.00 89.38 86 LEU A N 1
ATOM 640 C CA . LEU A 1 86 ? -10.162 10.370 18.305 1.00 89.38 86 LEU A CA 1
ATOM 641 C C . LEU A 1 86 ? -11.647 10.636 18.039 1.00 89.38 86 LEU A C 1
ATOM 643 O O . LEU A 1 86 ? -12.006 11.739 17.643 1.00 89.38 86 LEU A O 1
ATOM 647 N N . LEU A 1 87 ? -12.512 9.662 18.335 1.00 89.94 87 LEU A N 1
ATOM 648 C CA . LEU A 1 87 ? -13.959 9.783 18.136 1.00 89.94 87 LEU A CA 1
ATOM 649 C C . LEU A 1 87 ? -14.609 10.851 19.029 1.00 89.94 87 LEU A C 1
ATOM 651 O O . LEU A 1 87 ? -15.641 11.405 18.653 1.00 89.94 87 LEU A O 1
ATOM 655 N N . GLU A 1 88 ? -14.009 11.188 20.176 1.00 90.44 88 GLU A N 1
ATOM 656 C CA . GLU A 1 88 ? -14.446 12.314 21.020 1.00 90.44 88 GLU A CA 1
ATOM 657 C C . GLU A 1 88 ? -14.396 13.666 20.288 1.00 90.44 88 GLU A C 1
ATOM 659 O O . GLU A 1 88 ? -15.172 14.566 20.607 1.00 90.44 88 GLU A O 1
ATOM 664 N N . GLN A 1 89 ? -13.509 13.813 19.299 1.00 82.94 89 GLN A N 1
ATOM 665 C CA . GLN A 1 89 ? -13.343 15.043 18.517 1.00 82.94 89 GLN A CA 1
ATOM 666 C C . GLN A 1 89 ? -14.147 15.033 17.205 1.00 82.94 89 GLN A C 1
ATOM 668 O O . GLN A 1 89 ? -14.115 16.012 16.459 1.00 82.94 89 GLN A O 1
ATOM 673 N N . GLY A 1 90 ? -14.916 13.966 16.965 1.00 68.56 90 GLY A N 1
ATOM 674 C CA . GLY A 1 90 ? -15.706 13.739 15.757 1.00 68.56 90 GLY A CA 1
ATOM 675 C C . GLY A 1 90 ? -15.050 12.749 14.781 1.00 68.56 90 GLY A C 1
ATOM 676 O O . GLY A 1 90 ? -13.876 12.414 14.939 1.00 68.56 90 GLY A O 1
ATOM 677 N N . PRO A 1 91 ? -15.817 12.234 13.803 1.00 60.59 91 PRO A N 1
ATOM 678 C CA . PRO A 1 91 ? -15.295 11.396 12.725 1.00 60.59 91 PRO A CA 1
ATOM 679 C C . PRO A 1 91 ? -14.530 12.193 11.657 1.00 60.59 91 PRO A C 1
ATOM 681 O O . PRO A 1 91 ? -14.902 13.361 11.392 1.00 60.59 91 PRO A O 1
#

pLDDT: mean 90.15, std 7.44, range [47.53, 96.94]

Sequence (91 aa):
MTHPLVAALEDAFQEVRNRNLTLGERLKYVADCVRIKGPGFAAAVDAFVNRLEAAQAGGTAPMVGDVMPDFCMPSHEGRLVTLQSLLEQGP

Radius of gyration: 17.78 Å; chains: 1; bounding box: 43×33×38 Å

=== Feature glossary ===
Feature key, reading from the visual/contextual features back to the raw sequence:

Rendered structure images. Six rendered views show the 3D structure from the faces of a cube — i.e. along ±x, ±y, ±z. Rendering representation is drawn randomly per protein from cartoon (secondary-structure ribbons), sticks (backbone bonds), or molecular surface; coloring is either N→C rainbow (blue at the N-terminus through red at the C-terminus) or one color per chain.

Contact-map, Ramachandran, and PAE plots. The contact map is a binary N×N matrix image: pixel (i, j) is dark where Cα_i and Cα_j are within 8 Å and |i−j|>4. Because the |i−j|>4 filter removes local helical contacts, off-diagonal stripes parallel to the main diagonal indicate parallel β-sheets; stripes perpendicular to it indicate antiparallel β-sheets. The Ramachandran plot scatters every residue's (φ, ψ) pair against the sterically allowed regions. The PAE heatmap renders the predicted-aligned-error matrix.

InterPro / GO / CATH / organism. Database cross-references. InterPro integrates a dozen domain/family signature databases into unified entries with residue-range hits. GO terms attach function/process/location labels with evidence codes. CATH codes position the fold in a four-level structural taxonomy. Organism is the NCBI-taxonomy species name.

Nearest PDB structures. The Foldseek neighbor list gives the closest experimentally determined structures in the PDB, ranked by structural alignment. TM-score near 1 means near-identical fold; near 0.3 means only rough topology match. This is how one finds what a novel AlphaFold prediction most resembles in the solved-structure universe.

Predicted aligned error. PAE(i, j) answers: if I align the predicted and true structures on residue i, how far off (in Å) do I expect residue j to be? A block-diagonal PAE matrix with low values on the blocks and high values off-diagonal is the signature of a multi-domain protein with confidently predicted domains but uncertain inter-domain orientation.

Solvent-accessible surface area. Accessible surface area quantifies burial. A residue with SASA near zero is packed into the hydrophobic core; one with SASA >100 Å² sits on the surface. Computed here via the Shrake–Rupley numerical algorithm with a 1.4 Å probe.

B-factor. B-factor (Debye–Waller factor) reflects atomic displacement in the crystal lattice. It is an experimental observable (units Å²), not a prediction; low values mean the atom is pinned down, high values mean it moves or is heterogeneous across the crystal.

pLDDT. For AlphaFold models, the B-factor field carries pLDDT — the model's own estimate of local accuracy on a 0–100 scale. Regions with pLDDT<50 should be treated as essentially unmodeled; they often correspond to intrinsical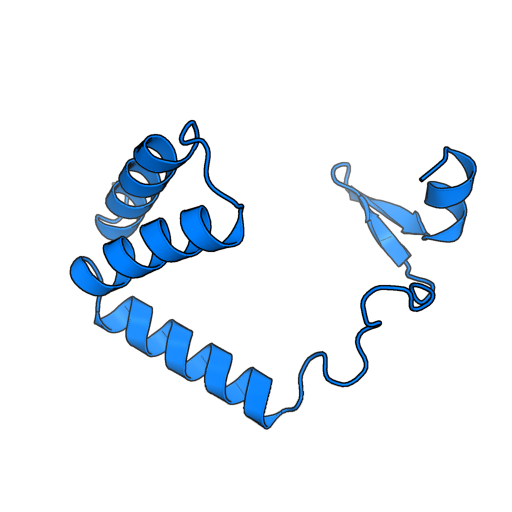ly disordered segments.

Backbone torsions (φ/ψ). φ (phi) and ψ (psi) are the two rotatable backbone dihedrals per residue: φ is the C(i-1)–N–Cα–C torsion, ψ is the N–Cα–C–N(i+1) torsion, both in degrees on (−180°, 180°]. α-helical residues cluster near (−60°, −45°); β-strand residues near (−120°, +130°). A Ramachandran plot is simply a scatter of (φ, ψ) for every residue.

Radius of gyration, Cα contacts, bounding box. Radius of gyration (Rg) is the root-mean-square distance of Cα atoms from their centroid — a single number for overall size and compactness. A globular domain of N residues has Rg ≈ 2.2·N^0.38 Å; an extended or disordered chain has a much larger Rg. The Cα contact count is the number of residue pairs whose Cα atoms are within 8 Å and are more than four positions apart in sequence — a standard proxy for tertiary packing density. The bounding box is the smallest axis-aligned box enclosing all Cα atoms.

Secondary structure (3-state, P-SEA). Three-state secondary structure (P-SEA) collapses the eight DSSP classes into helix (a), strand (b), and coil (c). P-SEA assigns these from Cα geometry alone — distances and angles — without requiring backbone oxygens, so it works on any Cα trace.

Secondary structure (8-state, DSSP). DSSP 8-state secondary structure assigns each residue one of H (α-helix), G (3₁₀-helix), I (π-helix), E (extended β-strand), B (isolated β-bridge), T (hydrogen-bonded turn), S (bend), or '-' (coil). The assignment is computed from backbone hydrogen-bond geometry via the Kabsch–Sander algorithm.

Foldseek 3Di. A 3Di character summarizes, for each residue, the relative orientation of the Cα frame of its nearest spatial neighbor. Because it encodes fold topology rather than chemistry, 3Di alignments detect remote structural similarity that sequence alignment misses.

mmCIF coordinates. The mmCIF block holds the 3D Cartesian coordinates of each backbone atom (N, Cα, C, O) in ångströms. mmCIF is the PDB's canonical archive format — a tagged-loop text representation of the atomic model.

Sequence. Sequence gives the chain of amino acids in standard one-letter code (A=alanine, C=cysteine, …, Y=tyrosine), read N→C. It is the only feature that is directly encoded by the gene; all structural features are derived from the folded form of this sequence.